Protein AF-A0A7X9A6I8-F1 (afdb_monomer_lite)

Foldseek 3Di:
DDFDEAEDADAAQAAPPAAPVVVVVVVVVVVCVVVVVLNVVVVVVLCCCCVPVVVPPVPVSVVVCVVSCVVVVVVVVVVVNVLRNDFLLVNVVCCLPVVCVVQDDVQWGDDPNDTGNAYEYEHDQDQSQDDDDADPPDPQRNPDDGDDSVVVVVSNVVSLVSNCVVDVPTSYHYDYDDD

Radius of gyration: 20.61 Å; chains: 1; bounding box: 48×52×51 Å

pLDDT: mean 77.45, std 10.81, range [42.78, 92.5]

Sequence (179 aa):
MGERKFYDIHCHAMNLSHPNFLAFLRRFESSVRAQGIKVFLGANLLMATYFILNPLCPRLLETILKKTGIKGAVDRTKNLLALMENDLGAFFQLIEECLHDHVFTSGQLAIGEFNYRKVVLTPLMMDFGFKNMTNPGLHYFRRPIQKPVVEQVIDLFNGIKDFFRCRRNASWKYTLFLA

Structure (mmCIF, N/CA/C/O backbone):
data_AF-A0A7X9A6I8-F1
#
_entry.id   AF-A0A7X9A6I8-F1
#
loop_
_atom_site.group_PDB
_atom_site.id
_atom_site.type_symbol
_atom_site.label_atom_id
_atom_site.label_alt_id
_atom_site.label_comp_id
_atom_site.label_asym_id
_atom_site.label_entity_id
_atom_site.label_seq_id
_atom_site.pdbx_PDB_ins_code
_atom_site.Cartn_x
_atom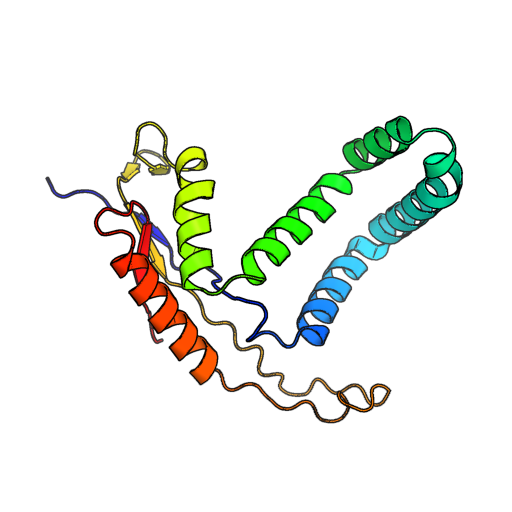_site.Cartn_y
_atom_site.Cartn_z
_atom_site.occupancy
_atom_site.B_iso_or_equiv
_atom_site.auth_seq_id
_atom_site.auth_comp_id
_atom_site.auth_asym_id
_atom_site.auth_atom_id
_atom_site.pdbx_PDB_model_num
ATOM 1 N N . MET A 1 1 ? -22.730 -8.884 27.322 1.00 44.81 1 MET A N 1
ATOM 2 C CA . MET A 1 1 ? -22.724 -9.107 25.857 1.00 44.81 1 MET A CA 1
ATOM 3 C C . MET A 1 1 ? -21.329 -8.801 25.333 1.00 44.81 1 MET A C 1
ATOM 5 O O . MET A 1 1 ? -20.811 -7.744 25.664 1.00 44.81 1 MET A O 1
ATOM 9 N N . GLY A 1 2 ? -20.689 -9.730 24.618 1.00 63.19 2 GLY A N 1
ATOM 10 C CA . GLY A 1 2 ? -19.325 -9.534 24.104 1.00 63.19 2 GLY A CA 1
ATOM 11 C C . GLY A 1 2 ? -19.248 -8.450 23.022 1.00 63.19 2 GLY A C 1
ATOM 12 O O . GLY A 1 2 ? -20.215 -8.234 22.294 1.00 63.19 2 GLY A O 1
ATOM 13 N N . GLU A 1 3 ? -18.105 -7.766 22.917 1.00 77.94 3 GLU A N 1
ATOM 14 C CA . GLU A 1 3 ? -17.858 -6.787 21.848 1.00 77.94 3 GLU A CA 1
ATOM 15 C C . GLU A 1 3 ? -17.915 -7.461 20.467 1.00 77.94 3 GLU A C 1
ATOM 17 O O . GLU A 1 3 ? -17.190 -8.430 20.221 1.00 77.94 3 GLU A O 1
ATOM 22 N N . ARG A 1 4 ? -18.736 -6.930 19.550 1.00 86.75 4 ARG A N 1
ATOM 23 C CA . ARG A 1 4 ? -18.775 -7.392 18.154 1.00 86.75 4 ARG A CA 1
ATOM 24 C C . ARG A 1 4 ? -17.519 -6.938 17.409 1.00 86.75 4 ARG A C 1
ATOM 26 O O . ARG A 1 4 ? -17.109 -5.779 17.518 1.00 86.75 4 ARG A O 1
ATOM 33 N N . LYS A 1 5 ? -16.934 -7.857 16.638 1.00 90.50 5 LYS A N 1
ATOM 34 C CA . LYS A 1 5 ? -15.750 -7.627 15.800 1.00 90.50 5 LYS A CA 1
ATOM 35 C C . LYS A 1 5 ? -16.099 -7.890 14.342 1.00 90.50 5 LYS A C 1
ATOM 37 O O . LYS A 1 5 ? -16.771 -8.879 14.058 1.00 90.50 5 LYS A O 1
ATOM 42 N N . PHE A 1 6 ? -15.648 -7.012 13.459 1.00 90.25 6 PHE A N 1
ATOM 43 C CA . PHE A 1 6 ? -15.720 -7.220 12.020 1.00 90.25 6 PHE A CA 1
ATOM 44 C C . PHE A 1 6 ? -14.473 -7.977 11.566 1.00 90.25 6 PHE A C 1
ATOM 46 O O . PHE A 1 6 ? -13.382 -7.687 12.050 1.00 90.25 6 PHE A O 1
ATOM 53 N N . TYR A 1 7 ? -14.630 -8.950 10.674 1.00 88.44 7 TYR A N 1
ATOM 54 C CA . TYR A 1 7 ? -13.530 -9.749 10.143 1.00 88.44 7 TYR A CA 1
ATOM 55 C C . TYR A 1 7 ? -13.444 -9.515 8.642 1.00 88.44 7 TYR A C 1
ATOM 57 O O . TYR A 1 7 ? -14.425 -9.735 7.936 1.00 88.44 7 TYR A O 1
ATOM 65 N N . ASP A 1 8 ? -12.274 -9.095 8.175 1.00 82.94 8 ASP A N 1
ATOM 66 C CA . ASP A 1 8 ? -11.987 -8.929 6.756 1.00 82.94 8 ASP A CA 1
ATOM 67 C C . ASP A 1 8 ? -10.727 -9.714 6.389 1.00 82.94 8 ASP A C 1
ATOM 69 O O . ASP A 1 8 ? -9.681 -9.634 7.044 1.00 82.94 8 ASP A O 1
ATOM 73 N N . ILE A 1 9 ? -10.858 -10.507 5.334 1.00 73.94 9 ILE A N 1
ATOM 74 C CA . ILE A 1 9 ? -9.798 -11.361 4.809 1.00 73.94 9 ILE A CA 1
ATOM 75 C C . ILE A 1 9 ? -8.990 -10.677 3.704 1.00 73.94 9 ILE A C 1
ATOM 77 O O . ILE A 1 9 ? -8.070 -11.289 3.177 1.00 73.94 9 ILE A O 1
ATOM 81 N N . HIS A 1 10 ? -9.331 -9.444 3.316 1.00 78.19 10 HIS A N 1
ATOM 82 C CA . HIS A 1 10 ? -8.821 -8.822 2.097 1.00 78.19 10 HIS A CA 1
ATOM 83 C C . HIS A 1 10 ? -7.942 -7.589 2.346 1.00 78.19 10 HIS A C 1
ATOM 85 O O . HIS A 1 10 ? -8.134 -6.531 1.748 1.00 78.19 10 HIS A O 1
ATOM 91 N N . CYS A 1 11 ? -6.925 -7.724 3.200 1.00 83.06 11 CYS A N 1
ATOM 92 C CA . CYS A 1 11 ? -5.937 -6.667 3.417 1.00 83.06 11 CYS A CA 1
ATOM 93 C C . CYS A 1 11 ? -4.642 -6.969 2.652 1.00 83.06 11 CYS A C 1
ATOM 95 O O . CYS A 1 11 ? -3.896 -7.861 3.029 1.00 83.06 11 CYS A O 1
ATOM 97 N N . HIS A 1 12 ? -4.329 -6.228 1.590 1.00 82.69 12 HIS A N 1
ATOM 98 C CA . HIS A 1 12 ? -3.033 -6.361 0.909 1.00 82.69 12 HIS A CA 1
ATOM 99 C C . HIS A 1 12 ? -1.974 -5.532 1.638 1.00 82.69 12 HIS A C 1
ATOM 101 O O . HIS A 1 12 ? -1.831 -4.340 1.370 1.00 82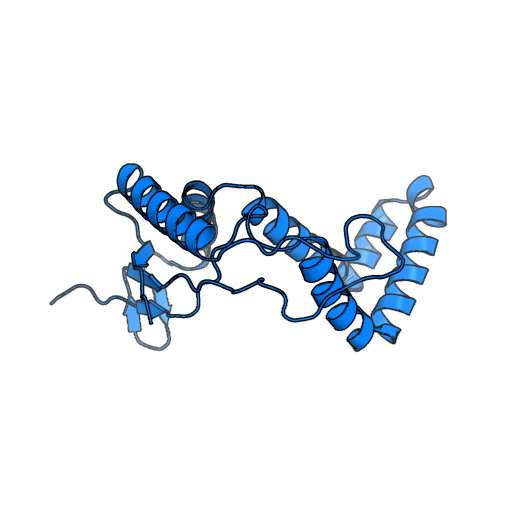.69 12 HIS A O 1
ATOM 107 N N . ALA A 1 13 ? -1.245 -6.153 2.567 1.00 85.69 13 ALA A N 1
ATOM 108 C CA . ALA A 1 13 ? -0.136 -5.505 3.263 1.00 85.69 13 ALA A CA 1
ATOM 109 C C . ALA A 1 13 ? 1.182 -5.789 2.533 1.00 85.69 13 ALA A C 1
ATOM 111 O O . ALA A 1 13 ? 1.615 -6.937 2.415 1.00 85.69 13 ALA A O 1
ATOM 112 N N . MET A 1 14 ? 1.819 -4.738 2.021 1.00 82.25 14 MET A N 1
ATOM 113 C CA . MET A 1 14 ? 3.096 -4.838 1.319 1.00 82.25 14 MET A CA 1
ATOM 114 C C . MET A 1 14 ? 3.893 -3.539 1.435 1.00 82.25 14 MET A C 1
ATOM 116 O O . MET A 1 14 ? 3.324 -2.452 1.484 1.00 82.25 14 MET A O 1
ATOM 120 N N . ASN A 1 15 ? 5.212 -3.677 1.411 1.00 85.88 15 ASN A N 1
ATOM 121 C CA . ASN A 1 15 ? 6.182 -2.602 1.226 1.00 85.88 15 ASN A CA 1
ATOM 122 C C . ASN A 1 15 ? 6.893 -2.792 -0.133 1.00 85.88 15 ASN A C 1
ATOM 124 O O . ASN A 1 15 ? 6.616 -3.746 -0.864 1.00 85.88 15 ASN A O 1
ATOM 128 N N . LEU A 1 16 ? 7.811 -1.897 -0.502 1.00 84.81 16 LEU A N 1
ATOM 129 C CA . LEU A 1 16 ? 8.553 -1.979 -1.769 1.00 84.81 16 LEU A CA 1
ATOM 130 C C . LEU A 1 16 ? 9.662 -3.052 -1.792 1.00 84.81 16 LEU A C 1
ATOM 132 O O . LEU A 1 16 ? 10.227 -3.308 -2.860 1.00 84.81 16 LEU A O 1
ATOM 136 N N . SER A 1 17 ? 9.977 -3.705 -0.665 1.00 79.38 17 SER A N 1
ATOM 137 C CA . SER A 1 17 ? 11.052 -4.708 -0.606 1.00 79.38 17 SER A CA 1
ATOM 138 C C . SER A 1 17 ? 10.666 -6.042 -1.253 1.00 79.38 17 SER A C 1
ATOM 140 O O . SER A 1 17 ? 11.544 -6.712 -1.791 1.00 79.38 17 SER A O 1
ATOM 142 N N . HIS A 1 18 ? 9.378 -6.392 -1.315 1.00 73.56 18 HIS A N 1
ATOM 143 C CA . HIS A 1 18 ? 8.886 -7.674 -1.856 1.00 73.56 18 HIS A CA 1
ATOM 144 C C . HIS A 1 18 ? 8.459 -7.670 -3.326 1.00 73.56 18 HIS A C 1
ATOM 146 O O . HIS A 1 18 ? 8.866 -8.575 -4.061 1.00 73.56 18 HIS A O 1
ATOM 152 N N . PRO A 1 19 ? 7.682 -6.695 -3.833 1.00 68.44 19 PRO A N 1
ATOM 153 C CA . PRO A 1 19 ? 7.312 -6.698 -5.235 1.00 68.44 19 PRO A CA 1
ATOM 154 C C . PRO A 1 19 ? 8.550 -6.536 -6.119 1.00 68.44 19 PRO A C 1
ATOM 156 O O . PRO A 1 19 ? 9.478 -5.767 -5.844 1.00 68.44 19 PRO A O 1
ATOM 159 N N . ASN A 1 20 ? 8.563 -7.249 -7.244 1.00 71.75 20 ASN A N 1
ATOM 160 C CA . ASN A 1 20 ? 9.455 -6.889 -8.332 1.00 71.75 20 ASN A CA 1
ATOM 161 C C . ASN A 1 20 ? 8.917 -5.593 -8.949 1.00 71.75 20 ASN A C 1
ATOM 163 O O . ASN A 1 20 ? 7.908 -5.617 -9.653 1.00 71.75 20 ASN A O 1
ATOM 167 N N . PHE A 1 21 ? 9.563 -4.463 -8.656 1.00 75.12 21 PHE A N 1
ATOM 168 C CA . PHE A 1 21 ? 9.049 -3.136 -9.002 1.00 75.12 21 PHE A CA 1
ATOM 169 C C . PHE A 1 21 ? 8.743 -2.982 -10.498 1.00 75.12 21 PHE A C 1
ATOM 171 O O . PHE A 1 21 ? 7.684 -2.484 -10.864 1.00 75.12 21 PHE A O 1
ATOM 178 N N . LEU A 1 22 ? 9.598 -3.509 -11.381 1.00 74.19 22 LEU A N 1
ATOM 179 C CA . LEU A 1 22 ? 9.348 -3.498 -12.830 1.00 74.19 22 LEU A CA 1
ATOM 180 C C . LEU A 1 22 ? 8.092 -4.277 -13.215 1.00 74.19 22 LEU A C 1
ATOM 182 O O . LEU A 1 22 ? 7.397 -3.941 -14.171 1.00 74.19 22 LEU A O 1
ATOM 186 N N . ALA A 1 23 ? 7.798 -5.334 -12.479 1.00 70.62 23 ALA A N 1
ATOM 187 C CA . ALA A 1 23 ? 6.647 -6.161 -12.742 1.00 70.62 23 ALA A CA 1
ATOM 188 C C . ALA A 1 23 ? 5.354 -5.590 -12.154 1.00 70.62 23 ALA A C 1
ATOM 190 O O . ALA A 1 23 ? 4.304 -5.659 -12.794 1.00 70.62 23 ALA A O 1
ATOM 191 N N . PHE A 1 24 ? 5.456 -4.945 -10.992 1.00 73.06 24 PHE A N 1
ATOM 192 C CA . PHE A 1 24 ? 4.419 -4.067 -10.464 1.00 73.06 24 PHE A CA 1
ATOM 193 C C . PHE A 1 24 ? 4.078 -2.965 -11.482 1.00 73.06 24 PHE A C 1
ATOM 195 O O . PHE A 1 24 ? 2.917 -2.820 -11.863 1.00 73.06 24 PHE A O 1
ATOM 202 N N . LEU A 1 25 ? 5.091 -2.280 -12.029 1.00 73.62 25 LEU A N 1
ATOM 203 C CA . LEU A 1 25 ? 4.915 -1.270 -13.075 1.00 73.62 25 LEU A CA 1
ATOM 204 C C . LEU A 1 25 ? 4.298 -1.841 -14.355 1.00 73.62 25 LEU A C 1
ATOM 206 O O . LEU A 1 25 ? 3.426 -1.203 -14.927 1.00 73.62 25 LEU A O 1
ATOM 210 N N . ARG A 1 26 ? 4.676 -3.046 -14.798 1.00 70.50 26 ARG A N 1
ATOM 211 C CA . ARG A 1 26 ? 4.037 -3.702 -15.958 1.00 70.50 26 ARG A CA 1
ATOM 212 C C . ARG A 1 26 ? 2.555 -3.997 -15.731 1.00 70.50 26 ARG A C 1
ATOM 214 O O . ARG A 1 26 ? 1.757 -3.867 -16.656 1.00 70.50 26 ARG A O 1
ATOM 221 N N . ARG A 1 27 ? 2.168 -4.389 -14.514 1.00 66.50 27 ARG A N 1
ATOM 222 C CA . ARG A 1 27 ? 0.757 -4.618 -14.157 1.00 66.50 27 ARG A CA 1
ATOM 223 C C . ARG A 1 27 ? -0.028 -3.307 -14.058 1.00 66.50 27 ARG A C 1
ATOM 225 O O . ARG A 1 27 ? -1.220 -3.261 -14.366 1.00 66.50 27 ARG A O 1
ATOM 232 N N . PHE A 1 28 ? 0.654 -2.226 -13.696 1.00 66.12 28 PHE A N 1
ATOM 233 C CA . PHE A 1 28 ? 0.117 -0.879 -13.830 1.00 66.12 28 PHE A CA 1
ATOM 234 C C . PHE A 1 28 ? -0.016 -0.477 -15.309 1.00 66.12 28 PHE A C 1
ATOM 236 O O . PHE A 1 28 ? -1.077 -0.022 -15.721 1.00 66.12 28 PHE A O 1
ATOM 243 N N . GLU A 1 29 ? 1.000 -0.732 -16.139 1.00 66.62 29 GLU A N 1
ATOM 244 C CA . GLU A 1 29 ? 1.002 -0.438 -17.578 1.00 66.62 29 GLU A CA 1
ATOM 245 C C . GLU A 1 29 ? -0.153 -1.135 -18.305 1.00 66.62 29 GLU A C 1
ATOM 247 O O . GLU A 1 29 ? -0.828 -0.508 -19.119 1.00 66.62 29 GLU A O 1
ATOM 252 N N . SER A 1 30 ? -0.442 -2.403 -17.998 1.00 62.34 30 SER A N 1
ATOM 253 C CA . SER A 1 30 ? -1.584 -3.108 -18.593 1.00 62.34 30 SER A CA 1
ATOM 254 C C . SER A 1 30 ? -2.927 -2.481 -18.199 1.00 62.34 30 SER A C 1
ATOM 256 O O . SER A 1 30 ? -3.807 -2.330 -19.048 1.00 62.34 30 SER A O 1
ATOM 258 N N . SER A 1 31 ? -3.061 -2.038 -16.946 1.00 61.88 31 SER A N 1
ATOM 259 C CA . SER A 1 31 ? -4.243 -1.317 -16.452 1.00 61.88 31 SER A CA 1
ATOM 260 C C . SER A 1 31 ? -4.407 0.047 -17.138 1.00 61.88 31 SER A C 1
ATOM 262 O O . SER A 1 31 ? -5.515 0.452 -17.491 1.00 61.88 31 SER A O 1
ATOM 264 N N . VAL A 1 32 ? -3.291 0.730 -17.395 1.00 62.59 32 VAL A N 1
ATOM 265 C CA . VAL A 1 32 ? -3.224 2.004 -18.121 1.00 62.59 32 VAL A CA 1
ATOM 266 C C . VAL A 1 32 ? -3.556 1.814 -19.610 1.00 62.59 32 VAL A C 1
ATOM 268 O O . VAL A 1 32 ? -4.342 2.584 -20.162 1.00 62.59 32 VAL A O 1
ATOM 271 N N . ARG A 1 33 ? -3.046 0.758 -20.261 1.00 62.97 33 ARG A N 1
ATOM 272 C CA . ARG A 1 33 ? -3.365 0.411 -21.662 1.00 62.97 33 ARG A CA 1
ATOM 273 C C . ARG A 1 33 ? -4.839 0.082 -21.872 1.00 62.97 33 ARG A C 1
ATOM 275 O O . ARG A 1 33 ? -5.385 0.454 -22.905 1.00 62.97 33 ARG A O 1
ATOM 282 N N . ALA A 1 34 ? -5.498 -0.561 -20.908 1.00 64.44 34 ALA A N 1
ATOM 283 C CA . ALA A 1 34 ? -6.940 -0.821 -20.977 1.00 64.44 34 ALA A CA 1
ATOM 284 C C . ALA A 1 34 ? -7.767 0.479 -21.011 1.00 64.44 34 ALA A C 1
ATOM 286 O O . ALA A 1 34 ? -8.840 0.531 -21.606 1.00 64.44 34 ALA A O 1
ATOM 287 N N . GLN A 1 35 ? -7.238 1.559 -20.435 1.00 62.34 35 GLN A N 1
ATOM 288 C CA . GLN A 1 35 ? -7.792 2.909 -20.539 1.00 62.34 35 GLN A CA 1
ATOM 289 C C . GLN A 1 35 ? -7.110 3.739 -21.638 1.00 62.34 35 GLN A C 1
ATOM 291 O O . GLN A 1 35 ? -7.194 4.967 -21.622 1.00 62.34 35 GLN A O 1
ATOM 296 N N . GLY A 1 36 ? -6.448 3.082 -22.597 1.00 58.25 36 GLY A N 1
ATOM 297 C CA . GLY A 1 36 ? -5.449 3.662 -23.494 1.00 58.25 36 GLY A CA 1
ATOM 298 C C . GLY A 1 36 ? -5.894 4.926 -24.220 1.00 58.25 36 GLY A C 1
ATOM 299 O O . GLY A 1 36 ? -5.112 5.859 -24.306 1.00 58.25 36 GLY A O 1
ATOM 300 N N . ILE A 1 37 ? -7.157 5.027 -24.645 1.00 60.22 37 ILE A N 1
ATOM 301 C CA . ILE A 1 37 ? -7.690 6.248 -25.276 1.00 60.22 37 ILE A CA 1
ATOM 302 C C . ILE A 1 37 ? -7.771 7.409 -24.272 1.00 60.22 37 ILE A C 1
ATOM 304 O O . ILE A 1 37 ? -7.343 8.518 -24.580 1.00 60.22 37 ILE A O 1
ATOM 308 N N . LYS A 1 38 ? -8.266 7.165 -23.050 1.00 61.66 38 LYS A N 1
ATOM 309 C CA . LYS A 1 38 ? -8.362 8.183 -21.986 1.00 61.66 38 LYS A CA 1
ATOM 310 C C . LYS A 1 38 ? -6.989 8.593 -21.472 1.00 61.66 38 LYS A C 1
ATOM 312 O O . LYS A 1 38 ? -6.775 9.767 -21.197 1.00 61.66 38 LYS A O 1
ATOM 317 N N . VAL A 1 39 ? -6.062 7.644 -21.367 1.00 63.03 39 VAL A N 1
ATOM 318 C CA . VAL A 1 39 ? -4.680 7.914 -20.961 1.00 63.03 39 VAL A CA 1
ATOM 319 C C . VAL A 1 39 ? -3.927 8.631 -22.070 1.00 63.03 39 VAL A C 1
ATOM 321 O O . VAL A 1 39 ? -3.203 9.561 -21.771 1.00 63.03 39 VAL A O 1
ATOM 324 N N . PHE A 1 40 ? -4.105 8.265 -23.338 1.00 64.75 40 PHE A N 1
ATOM 325 C CA . PHE A 1 40 ? -3.464 8.945 -24.462 1.00 64.75 40 PHE A CA 1
ATOM 326 C C . PHE A 1 40 ? -3.965 10.385 -24.602 1.00 64.75 40 PHE A C 1
ATOM 328 O O . PHE A 1 40 ? -3.158 11.307 -24.680 1.00 64.75 40 PHE A O 1
ATOM 335 N N . LEU A 1 41 ? -5.284 10.607 -24.560 1.00 65.00 41 LEU A N 1
ATOM 336 C CA . LEU A 1 41 ? -5.865 11.955 -24.533 1.00 65.00 41 LEU A CA 1
ATOM 337 C C . LEU A 1 41 ? -5.439 12.721 -23.280 1.00 65.00 41 LEU A C 1
ATOM 339 O O . LEU A 1 41 ? -5.032 13.873 -23.377 1.00 65.00 41 LEU A O 1
ATOM 343 N N . GLY A 1 42 ? -5.483 12.073 -22.116 1.00 66.56 42 GLY A N 1
ATOM 344 C CA . GLY A 1 42 ? -5.085 12.654 -20.841 1.00 66.56 42 GLY A CA 1
ATOM 345 C C . GLY A 1 42 ? -3.610 13.032 -20.808 1.00 66.56 42 GLY A C 1
ATOM 346 O O . GLY A 1 42 ? -3.303 14.147 -20.431 1.00 66.56 42 GLY A O 1
ATOM 347 N N . ALA A 1 43 ? -2.707 12.160 -21.249 1.00 68.00 43 ALA A N 1
ATOM 348 C CA . ALA A 1 43 ? -1.263 12.369 -21.254 1.00 68.00 43 ALA A CA 1
ATOM 349 C C . ALA A 1 43 ? -0.833 13.400 -22.298 1.00 68.00 43 ALA A C 1
ATOM 351 O O . ALA A 1 43 ? 0.003 14.238 -21.984 1.00 68.00 43 ALA A O 1
ATOM 352 N N . ASN A 1 44 ? -1.427 13.406 -23.498 1.00 68.31 44 ASN A N 1
ATOM 353 C CA . ASN A 1 44 ? -1.179 14.465 -24.480 1.00 68.31 44 ASN A CA 1
ATOM 354 C C . ASN A 1 44 ? -1.727 15.813 -24.002 1.00 68.31 44 ASN A C 1
ATOM 356 O O . ASN A 1 44 ? -1.045 16.824 -24.135 1.00 68.31 44 ASN A O 1
ATOM 360 N N . LEU A 1 45 ? -2.910 15.836 -23.378 1.00 68.69 45 LEU A N 1
ATOM 361 C CA . LEU A 1 45 ? -3.445 17.046 -22.756 1.00 68.69 45 LEU A CA 1
ATOM 362 C C . LEU A 1 45 ? -2.565 17.498 -21.586 1.00 68.69 45 LEU A C 1
ATOM 364 O O . LEU A 1 45 ? -2.322 18.688 -21.447 1.00 68.69 45 LEU A O 1
ATOM 368 N N . LEU A 1 46 ? -2.055 16.576 -20.768 1.00 66.94 46 LEU A N 1
ATOM 369 C CA . LEU A 1 46 ? -1.191 16.860 -19.619 1.00 66.94 46 LEU A CA 1
ATOM 370 C C . LEU A 1 46 ? 0.188 17.337 -20.066 1.00 66.94 46 LEU A C 1
ATOM 372 O O . LEU A 1 46 ? 0.705 18.270 -19.480 1.00 66.94 46 LEU A O 1
ATOM 376 N N . MET A 1 47 ? 0.748 16.773 -21.136 1.00 68.94 47 MET A N 1
ATOM 377 C CA . MET A 1 47 ? 1.990 17.236 -21.758 1.00 68.94 47 MET A CA 1
ATOM 378 C C . MET A 1 47 ? 1.809 18.607 -22.402 1.00 68.94 47 MET A C 1
ATOM 380 O O . MET A 1 47 ? 2.604 19.500 -22.137 1.00 68.94 47 MET A O 1
ATOM 384 N N . ALA A 1 48 ? 0.744 18.816 -23.180 1.00 65.88 48 ALA A N 1
ATOM 385 C CA . ALA A 1 48 ? 0.432 20.122 -23.751 1.00 65.88 48 ALA A CA 1
ATOM 386 C C . ALA A 1 48 ? 0.206 21.160 -22.646 1.00 65.88 48 ALA A C 1
ATOM 388 O O . ALA A 1 48 ? 0.771 22.243 -22.690 1.00 65.88 48 ALA A O 1
ATOM 389 N N . THR A 1 49 ? -0.548 20.831 -21.598 1.00 62.66 49 THR A N 1
ATOM 390 C CA . THR A 1 49 ? -0.770 21.762 -20.485 1.00 62.66 49 THR A CA 1
ATOM 391 C C . THR A 1 49 ? 0.471 21.937 -19.600 1.00 62.66 49 THR A C 1
ATOM 393 O O . THR A 1 49 ? 0.720 23.040 -19.134 1.00 62.66 49 THR A O 1
ATOM 396 N N . TYR A 1 50 ? 1.317 20.927 -19.409 1.00 66.62 50 TYR A N 1
ATOM 397 C CA . TYR A 1 50 ? 2.560 21.055 -18.644 1.00 66.62 50 TYR A CA 1
ATOM 398 C C . TYR A 1 50 ? 3.628 21.857 -19.401 1.00 66.62 50 TYR A C 1
ATOM 400 O O . TYR A 1 50 ? 4.244 22.745 -18.826 1.00 66.62 50 TYR A O 1
ATOM 408 N N . PHE A 1 51 ? 3.823 21.610 -20.696 1.00 67.38 51 PHE A N 1
ATOM 409 C CA . PHE A 1 51 ? 4.819 22.336 -21.490 1.00 67.38 51 PHE A CA 1
ATOM 410 C C . PHE A 1 51 ? 4.347 23.731 -21.925 1.00 67.38 51 PHE A C 1
ATOM 412 O O . PHE A 1 51 ? 5.177 24.626 -22.048 1.00 67.38 51 PHE A O 1
ATOM 419 N N . ILE A 1 52 ? 3.039 23.943 -22.122 1.00 66.31 52 ILE A N 1
ATOM 420 C CA . ILE A 1 52 ? 2.490 25.228 -22.592 1.00 66.31 52 ILE A CA 1
ATOM 421 C C . ILE A 1 52 ? 1.935 26.065 -21.427 1.00 66.31 52 ILE A C 1
ATOM 423 O O . ILE A 1 52 ? 2.197 27.260 -21.367 1.00 66.31 52 ILE A O 1
ATOM 427 N N . LEU A 1 53 ? 1.192 25.481 -20.473 1.00 58.25 53 LEU A N 1
ATOM 428 C CA . LEU A 1 53 ? 0.502 26.239 -19.409 1.00 58.25 53 LEU A CA 1
ATOM 429 C C . LEU A 1 53 ? 1.229 26.276 -18.061 1.00 58.25 53 LEU A C 1
ATOM 431 O O . LEU A 1 53 ? 0.950 27.184 -17.284 1.00 58.25 53 LEU A O 1
ATOM 435 N N . ASN A 1 54 ? 2.138 25.352 -17.740 1.00 60.84 54 ASN A N 1
ATOM 436 C CA . ASN A 1 54 ? 2.876 25.406 -16.470 1.00 60.84 54 ASN A CA 1
ATOM 437 C C . ASN A 1 54 ? 3.721 26.691 -16.300 1.00 60.84 54 ASN A C 1
ATOM 439 O O . ASN A 1 54 ? 3.694 27.252 -15.205 1.00 60.84 54 ASN A O 1
ATOM 443 N N . PRO A 1 55 ? 4.392 27.229 -17.345 1.00 64.31 55 PRO A N 1
ATOM 444 C CA . PRO A 1 55 ? 5.063 28.528 -17.234 1.00 64.31 55 PRO A CA 1
ATOM 445 C C . PRO A 1 55 ? 4.109 29.740 -17.267 1.00 64.31 55 PRO A C 1
ATOM 447 O O . PRO A 1 55 ? 4.505 30.817 -16.835 1.00 64.31 55 PRO A O 1
ATOM 450 N N . LEU A 1 56 ? 2.866 29.595 -17.754 1.00 62.41 56 LEU A N 1
ATOM 451 C CA . LEU A 1 56 ? 1.941 30.721 -17.988 1.00 62.41 56 LEU A CA 1
ATOM 452 C C . LEU A 1 56 ? 0.808 30.843 -16.952 1.00 62.41 56 LEU A C 1
ATOM 454 O O . LEU A 1 56 ? 0.429 31.954 -16.595 1.00 62.41 56 LEU A O 1
ATOM 458 N N . CYS A 1 57 ? 0.233 29.733 -16.478 1.00 68.50 57 CYS A N 1
ATOM 459 C CA . CYS A 1 57 ? -0.933 29.710 -15.585 1.00 68.50 57 CYS A CA 1
ATOM 460 C C . CYS A 1 57 ? -1.088 28.356 -14.843 1.00 68.50 57 CYS A C 1
ATOM 462 O O . CYS A 1 57 ? -1.952 27.541 -15.194 1.00 68.50 57 CYS A O 1
ATOM 464 N N . PRO A 1 58 ? -0.342 28.120 -13.745 1.00 69.75 58 PRO A N 1
ATOM 465 C CA . PRO A 1 58 ? -0.406 26.867 -12.976 1.00 69.75 58 PRO A CA 1
ATOM 466 C C . PRO A 1 58 ? -1.799 26.569 -12.382 1.00 69.75 58 PRO A C 1
ATOM 468 O O . PRO A 1 58 ? -2.178 25.410 -12.207 1.00 69.75 58 PRO A O 1
ATOM 471 N N . ARG A 1 59 ? -2.617 27.601 -12.133 1.00 75.44 59 ARG A N 1
ATOM 472 C CA . ARG A 1 59 ? -3.991 27.456 -11.609 1.00 75.44 59 ARG A CA 1
ATOM 473 C C . ARG A 1 59 ? -4.964 26.828 -12.620 1.00 75.44 59 ARG A C 1
ATOM 475 O O . ARG A 1 59 ? -5.883 26.103 -12.227 1.00 75.44 59 ARG A O 1
ATOM 482 N N . LEU A 1 60 ? -4.765 27.072 -13.919 1.00 71.19 60 LEU A N 1
ATOM 483 C CA . LEU A 1 60 ? -5.601 26.491 -14.975 1.00 71.19 60 LEU A CA 1
ATOM 484 C C . LEU A 1 60 ? -5.303 24.993 -15.132 1.00 71.19 60 LEU A C 1
ATOM 486 O O . LEU A 1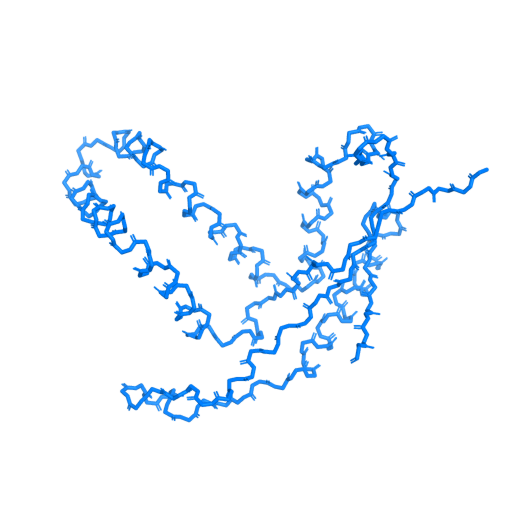 60 ? -6.229 24.186 -15.213 1.00 71.19 60 LEU A O 1
ATOM 490 N N . LEU A 1 61 ? -4.017 24.625 -15.075 1.00 68.88 61 LEU A N 1
ATOM 491 C CA . LEU A 1 61 ? -3.556 23.235 -15.060 1.00 68.88 61 LEU A CA 1
ATOM 492 C C . LEU A 1 61 ? -4.174 22.464 -13.888 1.00 68.88 61 LEU A C 1
ATOM 494 O O . LEU A 1 61 ? -4.742 21.394 -14.096 1.00 68.88 61 LEU A O 1
ATOM 498 N N . GLU A 1 62 ? -4.147 23.020 -12.672 1.00 72.38 62 GLU A N 1
ATOM 499 C CA . GLU A 1 62 ? -4.751 22.355 -11.512 1.00 72.38 62 GLU A CA 1
ATOM 500 C C . GLU A 1 62 ? -6.263 22.129 -11.693 1.00 72.38 62 GLU A C 1
ATOM 502 O O . GLU A 1 62 ? -6.793 21.076 -11.332 1.00 72.38 62 GLU A O 1
ATOM 507 N N . THR A 1 63 ? -6.960 23.088 -12.305 1.00 77.19 63 THR A N 1
ATOM 508 C CA . THR A 1 63 ? -8.402 22.999 -12.575 1.00 77.19 63 THR A CA 1
ATOM 509 C C . THR A 1 63 ? -8.719 21.929 -13.622 1.00 77.19 63 THR A C 1
ATOM 511 O O . THR A 1 63 ? -9.652 21.143 -13.439 1.00 77.19 63 THR A O 1
ATOM 514 N N . ILE A 1 64 ? -7.926 21.849 -14.694 1.00 71.44 64 ILE A N 1
ATOM 515 C CA . ILE A 1 64 ? -8.066 20.827 -15.741 1.00 71.44 64 ILE A CA 1
ATOM 516 C C . ILE A 1 64 ? -7.769 19.437 -15.165 1.00 71.44 64 ILE A C 1
ATOM 518 O O . ILE A 1 64 ? -8.554 18.510 -15.363 1.00 71.44 64 ILE A O 1
ATOM 522 N N . LEU A 1 65 ? -6.697 19.287 -14.383 1.00 69.88 65 LEU A N 1
ATOM 523 C CA . LEU A 1 65 ? -6.330 18.024 -13.731 1.00 69.88 65 LEU A CA 1
ATOM 524 C C . LEU A 1 65 ? -7.384 17.543 -12.725 1.00 69.88 65 LEU A C 1
ATOM 526 O O . LEU A 1 65 ? -7.632 16.339 -12.626 1.00 69.88 65 LEU A O 1
ATOM 530 N N . LYS A 1 66 ? -8.025 18.469 -11.996 1.00 74.75 66 LYS A N 1
ATOM 531 C CA . LYS A 1 66 ? -9.169 18.162 -11.123 1.00 74.75 66 LYS A CA 1
ATOM 532 C C . LYS A 1 66 ? -10.386 17.710 -11.934 1.00 74.75 66 LYS A C 1
ATOM 534 O O . LYS A 1 66 ? -10.931 16.651 -11.645 1.00 74.75 66 LYS A O 1
ATOM 539 N N . LYS A 1 67 ? -10.788 18.462 -12.968 1.00 78.06 67 LYS A N 1
ATOM 540 C CA . LYS A 1 67 ? -11.980 18.150 -13.786 1.00 78.06 67 LYS A CA 1
ATOM 541 C C . LYS A 1 67 ? -11.855 16.856 -14.589 1.00 78.06 67 LYS A C 1
ATOM 543 O O . LYS A 1 67 ? -12.840 16.153 -14.771 1.00 78.06 67 LYS A O 1
ATOM 548 N N . THR A 1 68 ? -10.653 16.539 -15.058 1.00 70.69 68 THR A N 1
ATOM 549 C CA . THR A 1 68 ? -10.363 15.300 -15.802 1.00 70.69 68 THR A CA 1
ATOM 550 C C . THR A 1 68 ? -10.241 14.069 -14.899 1.00 70.69 68 THR A C 1
ATOM 552 O O . THR A 1 68 ? -10.133 12.954 -15.402 1.00 70.69 68 THR A O 1
ATOM 555 N N . GLY A 1 69 ? -10.234 14.243 -13.571 1.00 69.69 69 GLY A N 1
ATOM 556 C CA . GLY A 1 69 ? -10.060 13.158 -12.600 1.00 69.69 69 GLY A CA 1
ATOM 557 C C . GLY A 1 69 ? -8.630 12.607 -12.513 1.00 69.69 69 GLY A C 1
ATOM 558 O O . GLY A 1 69 ? -8.353 11.758 -11.663 1.00 69.69 69 GLY A O 1
ATOM 559 N N . ILE A 1 70 ? -7.703 13.108 -13.339 1.00 69.75 70 ILE A N 1
ATOM 560 C CA . ILE A 1 70 ? -6.310 12.645 -13.388 1.00 69.75 70 ILE A CA 1
ATOM 561 C C . ILE A 1 70 ? -5.597 12.952 -12.069 1.00 69.75 70 ILE A C 1
ATOM 563 O O . ILE A 1 70 ? -4.888 12.087 -11.557 1.00 69.75 70 ILE A O 1
ATOM 567 N N . LYS A 1 71 ? -5.843 14.128 -11.467 1.00 71.81 71 LYS A N 1
ATOM 568 C CA . LYS A 1 71 ? -5.255 14.495 -10.165 1.00 71.81 71 LYS A CA 1
ATOM 569 C C . LYS A 1 71 ? -5.556 13.434 -9.102 1.00 71.81 71 LYS A C 1
ATOM 571 O O . LYS A 1 71 ? -4.643 12.934 -8.462 1.00 71.81 71 LYS A O 1
ATOM 576 N N . GLY A 1 72 ? -6.815 13.005 -8.996 1.00 71.62 72 GLY A N 1
ATOM 577 C CA . GLY A 1 72 ? -7.221 11.986 -8.025 1.00 71.62 72 GLY A CA 1
ATOM 578 C C . GLY A 1 72 ? -6.643 10.592 -8.303 1.00 71.62 72 GLY A C 1
ATOM 579 O O . GLY A 1 72 ? -6.405 9.824 -7.375 1.00 71.62 72 GLY A O 1
ATOM 580 N N . ALA A 1 73 ? -6.397 10.228 -9.564 1.00 68.88 73 ALA A N 1
ATOM 581 C CA . ALA A 1 73 ? -5.710 8.975 -9.895 1.00 68.88 73 ALA A CA 1
ATOM 582 C C . ALA A 1 73 ? -4.220 9.017 -9.511 1.00 68.88 73 ALA A C 1
ATOM 584 O O . ALA A 1 73 ? -3.702 8.064 -8.923 1.00 68.88 73 ALA A O 1
ATOM 585 N N . VAL A 1 74 ? -3.553 10.139 -9.793 1.00 72.81 74 VAL A N 1
ATOM 586 C CA . VAL A 1 74 ? -2.150 10.367 -9.431 1.00 72.81 74 VAL A CA 1
ATOM 587 C C . VAL A 1 74 ? -1.981 10.403 -7.913 1.00 72.81 74 VAL A C 1
ATOM 589 O O . VAL A 1 74 ? -1.121 9.700 -7.392 1.00 72.81 74 VAL A O 1
ATOM 592 N N . ASP A 1 75 ? -2.826 11.146 -7.198 1.00 80.81 75 ASP A N 1
ATOM 593 C CA . ASP A 1 75 ? -2.745 11.282 -5.740 1.00 80.81 75 ASP A CA 1
ATOM 594 C C . ASP A 1 75 ? -2.984 9.938 -5.033 1.00 80.81 75 ASP A C 1
ATOM 596 O O . ASP A 1 75 ? -2.245 9.590 -4.118 1.00 80.81 75 ASP A O 1
ATOM 600 N N . ARG A 1 76 ? -3.924 9.106 -5.512 1.00 78.62 76 ARG A N 1
ATOM 601 C CA . ARG A 1 76 ? -4.110 7.735 -4.991 1.00 78.62 76 ARG A CA 1
ATOM 602 C C . ARG A 1 76 ? -2.875 6.859 -5.180 1.00 78.62 76 ARG A C 1
ATOM 604 O O . ARG A 1 76 ? -2.512 6.113 -4.276 1.00 78.62 76 ARG A O 1
ATOM 611 N N . THR A 1 77 ? -2.228 6.960 -6.338 1.00 78.25 77 THR A N 1
ATOM 612 C CA . THR A 1 77 ? -1.000 6.205 -6.622 1.00 78.25 77 THR A CA 1
ATOM 613 C C . THR A 1 77 ? 0.139 6.669 -5.719 1.00 78.25 77 THR A C 1
ATOM 615 O O . THR A 1 77 ? 0.839 5.842 -5.147 1.00 78.25 77 THR A O 1
ATOM 618 N N . LYS A 1 78 ? 0.289 7.986 -5.534 1.00 82.38 78 LYS A N 1
ATOM 619 C CA . LYS A 1 78 ? 1.275 8.566 -4.616 1.00 82.38 78 LYS A CA 1
ATOM 620 C C . LYS A 1 78 ? 1.032 8.137 -3.174 1.00 82.38 78 LYS A C 1
ATOM 622 O O . LYS A 1 78 ? 1.982 7.743 -2.519 1.00 82.38 78 LYS A O 1
ATOM 627 N N . ASN A 1 79 ? -0.217 8.148 -2.709 1.00 86.25 79 ASN A N 1
ATOM 628 C CA . ASN A 1 79 ? -0.561 7.696 -1.360 1.00 86.25 79 ASN A CA 1
ATOM 629 C C . ASN A 1 79 ? -0.226 6.214 -1.158 1.00 86.25 79 ASN A C 1
ATOM 631 O O . ASN A 1 79 ? 0.309 5.850 -0.117 1.00 86.25 79 ASN A O 1
ATOM 635 N N . LEU A 1 80 ? -0.493 5.366 -2.158 1.00 84.62 80 LEU A N 1
ATOM 636 C CA . LEU A 1 80 ? -0.104 3.957 -2.105 1.00 84.62 80 LEU A CA 1
ATOM 637 C C . LEU A 1 80 ? 1.420 3.797 -2.044 1.00 84.62 80 LEU A C 1
ATOM 639 O O . LEU A 1 80 ? 1.913 3.042 -1.214 1.00 84.62 80 LEU A O 1
ATOM 643 N N . LEU A 1 81 ? 2.166 4.507 -2.893 1.00 86.19 81 LEU A N 1
ATOM 644 C CA . LEU A 1 81 ? 3.630 4.444 -2.892 1.00 86.19 81 LEU A CA 1
ATOM 645 C C . LEU A 1 81 ? 4.214 4.951 -1.569 1.00 86.19 81 LEU A C 1
ATOM 647 O O . LEU A 1 81 ? 5.041 4.259 -0.990 1.00 86.19 81 LEU A O 1
ATOM 651 N N . ALA A 1 82 ? 3.719 6.075 -1.048 1.00 88.94 82 ALA A N 1
ATOM 652 C CA . ALA A 1 82 ? 4.122 6.615 0.249 1.00 88.94 82 ALA A CA 1
ATOM 653 C C . ALA A 1 82 ? 3.860 5.618 1.390 1.00 88.94 82 ALA A C 1
ATOM 655 O O . ALA A 1 82 ? 4.672 5.473 2.298 1.00 88.94 82 ALA A O 1
ATOM 656 N N . LEU A 1 83 ? 2.751 4.876 1.332 1.00 88.12 83 LEU A N 1
ATOM 657 C CA . LEU A 1 83 ? 2.464 3.815 2.292 1.00 88.12 83 LEU A CA 1
ATOM 658 C C . LEU A 1 83 ? 3.442 2.629 2.149 1.00 88.12 83 LEU A C 1
ATOM 660 O O . LEU A 1 83 ? 3.918 2.110 3.154 1.00 88.12 83 LEU A O 1
ATOM 664 N N . MET A 1 84 ? 3.780 2.228 0.918 1.00 88.31 84 MET A N 1
ATOM 665 C CA . MET A 1 84 ? 4.690 1.108 0.625 1.00 88.31 84 MET A CA 1
ATOM 666 C C . MET A 1 84 ? 6.183 1.425 0.830 1.00 88.31 84 MET A C 1
ATOM 668 O O . MET A 1 84 ? 7.000 0.503 0.857 1.00 88.31 84 MET A O 1
ATOM 672 N N . GLU A 1 85 ? 6.560 2.699 0.938 1.00 89.69 85 GLU A N 1
ATOM 673 C CA . GLU A 1 85 ? 7.923 3.127 1.292 1.00 89.69 85 GLU A CA 1
ATOM 674 C C . GLU A 1 85 ? 8.292 2.772 2.739 1.00 89.69 85 GLU A C 1
ATOM 676 O O . GLU A 1 85 ? 9.473 2.668 3.067 1.00 89.69 85 GLU A O 1
ATOM 681 N N . ASN A 1 86 ? 7.291 2.548 3.591 1.00 90.88 86 ASN A N 1
ATOM 682 C CA . ASN A 1 86 ? 7.465 2.215 4.997 1.00 90.88 86 ASN A CA 1
ATOM 683 C C . ASN A 1 86 ? 7.535 0.695 5.225 1.00 90.88 86 ASN A C 1
ATOM 685 O O . ASN A 1 86 ? 7.052 -0.101 4.416 1.00 90.88 86 ASN A O 1
ATOM 689 N N . ASP A 1 87 ? 8.109 0.275 6.356 1.00 91.62 87 ASP A N 1
ATOM 690 C CA . ASP A 1 87 ? 8.002 -1.113 6.810 1.00 91.62 87 ASP A CA 1
ATOM 691 C C . ASP A 1 87 ? 6.553 -1.482 7.180 1.00 91.62 87 ASP A C 1
ATOM 693 O O . ASP A 1 87 ? 5.686 -0.622 7.353 1.00 91.62 87 ASP A O 1
ATOM 697 N N . LEU A 1 88 ? 6.270 -2.783 7.307 1.00 91.06 88 LEU A N 1
ATOM 698 C CA . LEU A 1 88 ? 4.907 -3.251 7.569 1.00 91.06 88 LEU A CA 1
ATOM 699 C C . LEU A 1 88 ? 4.374 -2.850 8.956 1.00 91.06 88 LEU A C 1
ATOM 701 O O . LEU A 1 88 ? 3.163 -2.739 9.125 1.00 91.06 88 LEU A O 1
ATOM 705 N N . GLY A 1 89 ? 5.235 -2.594 9.943 1.00 91.31 89 GLY A N 1
ATOM 706 C CA . GLY A 1 89 ? 4.807 -2.086 11.246 1.00 91.31 89 GLY A CA 1
ATOM 707 C C . GLY A 1 89 ? 4.291 -0.652 11.142 1.00 91.31 89 GLY A C 1
ATOM 708 O O . GLY A 1 89 ? 3.191 -0.352 11.612 1.00 91.31 89 GLY A O 1
ATOM 709 N N . ALA A 1 90 ? 5.050 0.216 10.472 1.00 91.06 90 ALA A N 1
ATOM 710 C CA . ALA A 1 90 ? 4.645 1.585 10.166 1.00 91.06 90 ALA A CA 1
ATOM 711 C C . ALA A 1 90 ? 3.422 1.633 9.230 1.00 91.06 90 ALA A C 1
ATOM 713 O O . ALA A 1 90 ? 2.513 2.428 9.459 1.00 91.06 90 ALA A O 1
ATOM 714 N N . PHE A 1 91 ? 3.325 0.730 8.250 1.00 91.31 91 PHE A N 1
ATOM 715 C CA . PHE A 1 91 ? 2.131 0.552 7.414 1.00 91.31 91 PHE A CA 1
ATOM 716 C C . PHE A 1 91 ? 0.866 0.354 8.263 1.00 91.31 91 PHE A C 1
ATOM 718 O O . PHE A 1 91 ? -0.135 1.045 8.067 1.00 91.31 91 PHE A O 1
ATOM 725 N N . PHE A 1 92 ? 0.905 -0.554 9.244 1.00 91.31 92 PHE A N 1
ATOM 726 C CA . PHE A 1 92 ? -0.244 -0.808 10.117 1.00 91.31 92 PHE A CA 1
ATOM 727 C C . PHE A 1 92 ? -0.567 0.372 11.035 1.00 91.31 92 PHE A C 1
ATOM 729 O O . PHE A 1 92 ? -1.741 0.608 11.322 1.00 91.31 92 PHE A O 1
ATOM 736 N N . GLN A 1 93 ? 0.443 1.129 11.471 1.00 90.50 93 GLN A N 1
ATOM 737 C CA . GLN A 1 93 ? 0.236 2.360 12.239 1.00 90.50 93 GLN A CA 1
ATOM 738 C C . GLN A 1 93 ? -0.434 3.444 11.394 1.00 90.50 93 GLN A C 1
ATOM 740 O O . GLN A 1 93 ? -1.397 4.050 11.847 1.00 90.50 93 GLN A O 1
ATOM 745 N N . LEU A 1 94 ? 0.008 3.631 10.149 1.00 89.56 94 LEU A N 1
ATOM 746 C CA . LEU A 1 94 ? -0.612 4.571 9.217 1.00 89.56 94 LEU A CA 1
ATOM 747 C C . LEU A 1 94 ? -2.065 4.192 8.920 1.00 89.56 94 LEU A C 1
ATOM 749 O O . LEU A 1 94 ? -2.917 5.070 8.847 1.00 89.56 94 LEU A O 1
ATOM 753 N N . ILE A 1 95 ? -2.383 2.899 8.803 1.00 86.81 95 ILE A N 1
ATOM 754 C CA . ILE A 1 95 ? -3.780 2.455 8.697 1.00 86.81 95 ILE A CA 1
ATOM 755 C C . ILE A 1 95 ? -4.559 2.795 9.970 1.00 86.81 95 ILE A C 1
ATOM 757 O O . ILE A 1 95 ? -5.634 3.384 9.882 1.00 86.81 95 ILE A O 1
ATOM 761 N N . GLU A 1 96 ? -4.029 2.468 11.150 1.00 87.56 96 GLU A N 1
ATOM 762 C CA . GLU A 1 96 ? -4.686 2.799 12.420 1.00 87.56 96 GLU A CA 1
ATOM 763 C C . GLU A 1 96 ? -4.924 4.306 12.551 1.00 87.56 96 GLU A C 1
ATOM 765 O O . GLU A 1 96 ? -5.986 4.701 12.996 1.00 87.56 96 GLU A O 1
ATOM 770 N N . GLU A 1 97 ? -3.994 5.163 12.145 1.00 87.12 97 GLU A N 1
ATOM 771 C CA . GLU A 1 97 ? -4.120 6.609 12.358 1.00 87.12 97 GLU A CA 1
ATOM 772 C C . GLU A 1 97 ? -4.919 7.297 11.254 1.00 87.12 97 GLU A C 1
ATOM 774 O O . GLU A 1 97 ? -5.804 8.103 11.532 1.00 87.12 97 GLU A O 1
ATOM 779 N N . CYS A 1 98 ? -4.655 6.969 9.991 1.00 85.69 98 CYS A N 1
ATOM 780 C CA . CYS A 1 98 ? -5.294 7.646 8.870 1.00 85.69 98 CYS A CA 1
ATOM 781 C C . CYS A 1 98 ? -6.686 7.094 8.562 1.00 85.69 98 CYS A C 1
ATOM 783 O O . CYS A 1 98 ? -7.558 7.865 8.170 1.00 85.69 98 CYS A O 1
ATOM 785 N N . LEU A 1 99 ? -6.927 5.784 8.700 1.00 81.19 99 LEU A N 1
ATOM 786 C CA . LEU A 1 99 ? -8.232 5.198 8.365 1.00 81.19 99 LEU A CA 1
ATOM 787 C C . LEU A 1 99 ? -9.194 5.175 9.546 1.00 81.19 99 LEU A C 1
ATOM 789 O O . LEU A 1 99 ? -10.399 5.162 9.305 1.00 81.19 99 LEU A O 1
ATOM 793 N N . HIS A 1 100 ? -8.718 5.196 10.794 1.00 81.25 100 HIS A N 1
ATOM 794 C CA . HIS A 1 100 ? -9.617 5.126 11.945 1.00 81.25 100 HIS A CA 1
ATOM 795 C C . HIS A 1 100 ? -10.661 6.239 11.930 1.00 81.25 100 HIS A C 1
ATOM 797 O O . HIS A 1 100 ? -11.847 5.937 11.964 1.00 81.25 100 HIS A O 1
ATOM 803 N N . ASP A 1 101 ? -10.253 7.494 11.759 1.00 78.69 101 ASP A N 1
ATOM 804 C CA . ASP A 1 101 ? -11.187 8.627 11.817 1.00 78.69 101 ASP A CA 1
ATOM 805 C C . ASP A 1 101 ? -12.107 8.721 10.590 1.00 78.69 101 ASP A C 1
ATOM 807 O O . ASP A 1 101 ? -13.161 9.351 10.640 1.00 78.69 101 ASP A O 1
ATOM 811 N N . HIS A 1 102 ? -11.740 8.058 9.491 1.00 82.12 102 HIS A N 1
ATOM 812 C CA . HIS A 1 102 ? -12.560 7.988 8.280 1.00 82.12 102 HIS A CA 1
ATOM 813 C C . HIS A 1 102 ? -13.557 6.822 8.302 1.00 82.12 102 HIS A C 1
ATOM 815 O O . HIS A 1 102 ? -14.561 6.863 7.592 1.00 82.12 102 HIS A O 1
ATOM 821 N N . VAL A 1 103 ? -13.270 5.770 9.074 1.00 84.50 103 VAL A N 1
ATOM 822 C CA . VAL A 1 103 ? -14.029 4.509 9.082 1.00 84.50 103 VAL A CA 1
ATOM 823 C C . VAL A 1 103 ? -14.866 4.364 10.355 1.00 84.50 103 VAL A C 1
ATOM 825 O O . VAL A 1 103 ? -15.993 3.873 10.302 1.00 84.50 103 VAL A O 1
ATOM 828 N N . PHE A 1 104 ? -14.347 4.802 11.501 1.00 86.12 104 PHE A N 1
ATOM 829 C CA . PHE A 1 104 ? -15.025 4.734 12.789 1.00 86.12 104 PHE A CA 1
ATOM 830 C C . PHE A 1 104 ? -15.699 6.067 13.105 1.00 86.12 104 PHE A C 1
ATOM 832 O O . PHE A 1 104 ? -15.049 7.092 13.275 1.00 86.12 104 PHE A O 1
ATOM 839 N N . THR A 1 105 ? -17.019 6.043 13.274 1.00 85.25 105 THR A N 1
ATOM 840 C CA . THR A 1 105 ? -17.783 7.186 13.786 1.00 85.25 105 THR A CA 1
ATOM 841 C C . THR A 1 105 ? -18.070 6.952 15.264 1.00 85.25 105 THR A C 1
ATOM 843 O O . THR A 1 105 ? -18.598 5.907 15.639 1.00 85.25 105 THR A O 1
ATOM 846 N N . SER A 1 106 ? -17.674 7.890 16.130 1.00 84.75 106 SER A N 1
ATOM 847 C CA . SER A 1 106 ? -17.827 7.752 17.592 1.00 84.75 106 SER A CA 1
ATOM 848 C C . SER A 1 106 ? -17.220 6.449 18.153 1.00 84.75 106 SER A C 1
ATOM 850 O O . SER A 1 106 ? -17.759 5.842 19.081 1.00 84.75 106 SER A O 1
ATOM 852 N N . GLY A 1 107 ? -16.102 5.996 17.571 1.00 84.12 107 GLY A N 1
ATOM 853 C CA . GLY A 1 107 ? -15.405 4.770 17.976 1.00 84.12 107 GLY A CA 1
ATOM 854 C C . GLY A 1 107 ? -16.095 3.469 17.550 1.00 84.12 107 GLY A C 1
ATOM 855 O O . GLY 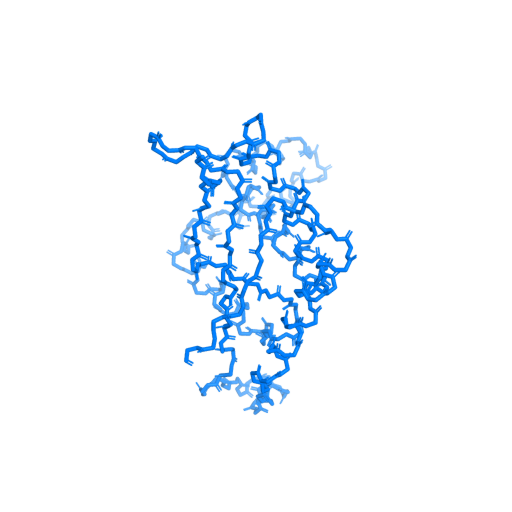A 1 107 ? -15.785 2.408 18.093 1.00 84.12 107 GLY A O 1
ATOM 856 N N . GLN A 1 108 ? -17.042 3.526 16.606 1.00 88.44 108 GLN A N 1
ATOM 857 C CA . GLN A 1 108 ? -17.714 2.349 16.057 1.00 88.44 108 GLN A CA 1
ATOM 858 C C . GLN A 1 108 ? -17.712 2.367 14.528 1.00 88.44 108 GLN A C 1
ATOM 860 O O . GLN A 1 108 ? -17.923 3.398 13.895 1.00 88.44 108 GLN A O 1
ATOM 865 N N . LEU A 1 109 ? -17.490 1.198 13.940 1.00 89.62 109 LEU A N 1
ATOM 866 C CA . LEU A 1 109 ? -17.657 0.931 12.521 1.00 89.62 109 LEU A CA 1
ATOM 867 C C . LEU A 1 109 ? -19.077 0.409 12.283 1.00 89.62 109 LEU A C 1
ATOM 869 O O . LEU A 1 109 ? -19.433 -0.652 12.801 1.00 89.62 109 LEU A O 1
ATOM 873 N N . ALA A 1 110 ? -19.867 1.139 11.500 1.00 89.81 110 ALA A N 1
ATOM 874 C CA . ALA A 1 110 ? -21.207 0.733 11.090 1.00 89.81 110 ALA A CA 1
ATOM 875 C C . ALA A 1 110 ? -21.158 0.032 9.723 1.00 89.81 110 ALA A C 1
ATOM 877 O O . ALA A 1 110 ? -20.725 0.619 8.733 1.00 89.81 110 ALA A O 1
ATOM 878 N N . ILE A 1 111 ? -21.611 -1.223 9.659 1.00 88.50 111 ILE A N 1
ATOM 879 C CA . ILE A 1 111 ? -21.790 -1.967 8.404 1.00 88.50 111 ILE A CA 1
ATOM 880 C C . ILE A 1 111 ? -23.198 -2.554 8.402 1.00 88.50 111 ILE A C 1
ATOM 882 O O . ILE A 1 111 ? -23.511 -3.456 9.184 1.00 88.50 111 ILE A O 1
ATOM 886 N N . GLY A 1 112 ? -24.049 -2.038 7.513 1.00 87.69 112 GLY A N 1
ATOM 887 C CA . GLY A 1 112 ? -25.479 -2.339 7.528 1.00 87.69 112 GLY A CA 1
ATOM 888 C C . GLY A 1 112 ? -26.103 -1.906 8.856 1.00 87.69 112 GLY A C 1
ATOM 889 O O . GLY A 1 112 ? -25.916 -0.777 9.295 1.00 87.69 112 GLY A O 1
ATOM 890 N N . GLU A 1 113 ? -26.806 -2.821 9.517 1.00 90.00 113 GLU A N 1
ATOM 891 C CA . GLU A 1 113 ? -27.456 -2.584 10.816 1.00 90.00 113 GLU A CA 1
ATOM 892 C C . GLU A 1 113 ? -26.546 -2.903 12.016 1.00 90.00 113 GLU A C 1
ATOM 894 O O . GLU A 1 113 ? -26.967 -2.851 13.174 1.00 90.00 113 GLU A O 1
ATOM 899 N N . PHE A 1 114 ? -25.290 -3.280 11.762 1.00 89.88 114 PHE A N 1
ATOM 900 C CA . PHE A 1 114 ? -24.376 -3.754 12.790 1.00 89.88 114 PHE A CA 1
ATOM 901 C C . PHE A 1 114 ? -23.287 -2.736 13.103 1.00 89.88 114 PHE A C 1
ATOM 903 O O . PHE A 1 114 ? -22.631 -2.208 12.207 1.00 89.88 114 PHE A O 1
ATOM 910 N N . ASN A 1 115 ? -23.044 -2.549 14.400 1.00 91.44 115 ASN A N 1
ATOM 911 C CA . ASN A 1 115 ? -21.957 -1.727 14.913 1.00 91.44 115 ASN A CA 1
ATOM 912 C C . ASN A 1 115 ? -20.843 -2.604 15.490 1.00 91.44 115 ASN A C 1
ATOM 914 O O . ASN A 1 115 ? -21.087 -3.494 16.314 1.00 91.44 115 ASN A O 1
ATOM 918 N N . TYR A 1 116 ? -19.611 -2.322 15.081 1.00 91.44 116 TYR A N 1
ATOM 919 C CA . TYR A 1 116 ? -18.408 -3.044 15.471 1.00 91.44 116 TYR A CA 1
ATOM 920 C C . TYR A 1 116 ? -17.433 -2.092 16.153 1.00 91.44 116 TYR A C 1
ATOM 922 O O . TYR A 1 116 ? -17.204 -0.982 15.688 1.00 91.44 116 TYR A O 1
ATOM 930 N N . ARG A 1 117 ? -16.820 -2.528 17.255 1.00 88.50 117 ARG A N 1
ATOM 931 C CA . ARG A 1 117 ? -15.786 -1.730 17.944 1.00 88.50 117 ARG A CA 1
ATOM 932 C C . ARG A 1 117 ? -14.380 -2.023 17.455 1.00 88.50 117 ARG A C 1
ATOM 934 O O . ARG A 1 117 ? -13.459 -1.281 17.766 1.00 88.50 117 ARG A O 1
ATOM 941 N N . LYS A 1 118 ? -14.200 -3.156 16.774 1.00 88.81 118 LYS A N 1
ATOM 942 C CA . LYS A 1 118 ? -12.894 -3.624 16.319 1.00 88.81 118 LYS A CA 1
ATOM 943 C C . LYS A 1 118 ? -13.008 -4.272 14.958 1.00 88.81 118 LYS A C 1
ATOM 945 O O . LYS A 1 118 ? -13.993 -4.963 14.684 1.00 88.81 118 LYS A O 1
ATOM 950 N N . VAL A 1 119 ? -11.959 -4.104 14.172 1.00 89.69 119 VAL A N 1
ATOM 951 C CA . VAL A 1 119 ? -11.768 -4.787 12.897 1.00 89.69 119 VAL A CA 1
ATOM 952 C C . VAL A 1 119 ? -10.600 -5.747 13.039 1.00 89.69 119 VAL A C 1
ATOM 954 O O . VAL A 1 119 ? -9.561 -5.393 13.585 1.00 89.69 119 VAL A O 1
ATOM 957 N N . VAL A 1 120 ? -10.777 -6.975 12.574 1.00 89.56 120 VAL A N 1
ATOM 958 C CA . VAL A 1 120 ? -9.729 -7.983 12.466 1.00 89.56 120 VAL A CA 1
ATOM 959 C C . VAL A 1 120 ? -9.420 -8.156 10.987 1.00 89.56 120 VAL A C 1
ATOM 961 O O . VAL A 1 120 ? -10.253 -8.655 10.235 1.00 89.56 120 VAL A O 1
ATOM 964 N N . LEU A 1 121 ? -8.232 -7.723 10.585 1.00 88.56 121 LEU A N 1
ATOM 965 C CA . LEU A 1 121 ? -7.703 -7.859 9.241 1.00 88.56 121 LEU A CA 1
ATOM 966 C C . LEU A 1 121 ? -6.790 -9.075 9.162 1.00 88.56 121 LEU A C 1
ATOM 968 O O . LEU A 1 121 ? -5.956 -9.312 10.039 1.00 88.56 121 LEU A O 1
ATOM 972 N N . THR A 1 122 ? -6.927 -9.813 8.070 1.00 88.62 122 THR A N 1
ATOM 973 C CA . THR A 1 122 ? -5.981 -10.855 7.682 1.00 88.62 122 THR A CA 1
ATOM 974 C C . THR A 1 122 ? -5.155 -10.340 6.511 1.00 88.62 122 THR A C 1
ATOM 976 O O . THR A 1 122 ? -5.699 -10.202 5.411 1.00 88.62 122 THR A O 1
ATOM 979 N N . PRO A 1 123 ? -3.871 -10.005 6.717 1.00 86.75 123 PRO A N 1
ATOM 980 C CA . PRO A 1 123 ? -3.027 -9.559 5.629 1.00 86.75 123 PRO A CA 1
ATOM 981 C C . PRO A 1 123 ? -2.766 -10.695 4.637 1.00 86.75 123 PRO A C 1
ATOM 983 O O . PRO A 1 123 ? -2.263 -11.756 5.004 1.00 86.75 123 PRO A O 1
ATOM 986 N N . LEU A 1 124 ? -3.113 -10.462 3.377 1.00 82.12 124 LEU A N 1
ATOM 987 C CA . LEU A 1 124 ? -2.850 -11.349 2.259 1.00 82.12 124 LEU A CA 1
ATOM 988 C C . LEU A 1 124 ? -1.427 -11.133 1.758 1.00 82.12 124 LEU A C 1
ATOM 990 O O . LEU A 1 124 ? -1.015 -10.013 1.451 1.00 82.12 124 LEU A O 1
ATOM 994 N N . MET A 1 125 ? -0.696 -12.236 1.632 1.00 79.12 125 MET A N 1
ATOM 995 C CA . MET A 1 125 ? 0.599 -12.253 0.968 1.00 79.12 125 MET A CA 1
ATOM 996 C C . MET A 1 125 ? 0.387 -12.419 -0.531 1.00 79.12 125 MET A C 1
ATOM 998 O O . MET A 1 125 ? -0.402 -13.250 -0.982 1.00 79.12 125 MET A O 1
ATOM 1002 N N . MET A 1 126 ? 1.102 -11.615 -1.307 1.00 72.62 126 MET A N 1
ATOM 1003 C CA . MET A 1 126 ? 1.085 -11.693 -2.760 1.00 72.62 126 MET A CA 1
ATOM 1004 C C . MET A 1 126 ? 2.395 -12.294 -3.237 1.00 72.62 126 MET A C 1
ATOM 1006 O O . MET A 1 126 ? 3.449 -11.677 -3.098 1.00 72.62 126 MET A O 1
ATOM 1010 N N . ASP A 1 127 ? 2.309 -13.465 -3.862 1.00 69.75 127 ASP A N 1
ATOM 1011 C CA . ASP A 1 127 ? 3.453 -14.052 -4.543 1.00 69.75 127 ASP A CA 1
ATOM 1012 C C . ASP A 1 127 ? 3.760 -13.250 -5.818 1.00 69.75 127 ASP A C 1
ATOM 1014 O O . ASP A 1 127 ? 3.146 -13.420 -6.875 1.00 69.75 127 ASP A O 1
ATOM 1018 N N . PHE A 1 128 ? 4.712 -12.324 -5.698 1.00 64.19 128 PHE A N 1
ATOM 1019 C CA . PHE A 1 128 ? 5.336 -11.655 -6.837 1.00 64.19 128 PHE A CA 1
ATOM 1020 C C . PHE A 1 128 ? 6.472 -12.494 -7.443 1.00 64.19 128 PHE A C 1
ATOM 1022 O O . PHE A 1 128 ? 7.205 -11.999 -8.300 1.00 64.19 128 PHE A O 1
ATOM 1029 N N . GLY A 1 129 ? 6.645 -13.748 -7.020 1.00 59.94 129 GLY A N 1
ATOM 1030 C CA . GLY A 1 129 ? 7.506 -14.742 -7.638 1.00 59.94 129 GLY A CA 1
ATOM 1031 C C . GLY A 1 129 ? 7.067 -14.996 -9.074 1.00 59.94 129 GLY A C 1
ATOM 1032 O O . GLY A 1 129 ? 6.187 -15.799 -9.378 1.00 59.94 129 GLY A O 1
ATOM 1033 N N . PHE A 1 130 ? 7.677 -14.270 -10.005 1.00 63.41 130 PHE A N 1
ATOM 1034 C CA . PHE A 1 130 ? 7.356 -14.385 -11.418 1.00 63.41 130 PHE A CA 1
ATOM 1035 C C . PHE A 1 130 ? 7.780 -15.747 -11.969 1.00 63.41 130 PHE A C 1
ATOM 1037 O O . PHE A 1 130 ? 8.961 -15.989 -12.230 1.00 63.41 130 PHE A O 1
ATOM 1044 N N . LYS A 1 131 ? 6.798 -16.601 -12.270 1.00 55.69 131 LYS A N 1
ATOM 1045 C CA . LYS A 1 131 ? 6.949 -17.649 -13.282 1.00 55.69 131 LYS A CA 1
ATOM 1046 C C . LYS A 1 131 ? 6.961 -16.953 -14.657 1.00 55.69 131 LYS A C 1
ATOM 1048 O O . LYS A 1 131 ? 5.941 -16.436 -15.098 1.00 55.69 131 LYS A O 1
ATOM 1053 N N . ASN A 1 132 ? 8.121 -16.912 -15.319 1.00 57.44 132 ASN A N 1
ATOM 1054 C CA . ASN A 1 132 ? 8.309 -16.568 -16.745 1.00 57.44 132 ASN A CA 1
ATOM 1055 C C . ASN A 1 132 ? 8.345 -15.088 -17.185 1.00 57.44 132 ASN A C 1
ATOM 1057 O O . ASN A 1 132 ? 8.345 -14.830 -18.390 1.00 57.44 132 ASN A O 1
ATOM 1061 N N . MET A 1 133 ? 8.457 -14.097 -16.294 1.00 65.25 133 MET A N 1
ATOM 1062 C CA . MET A 1 133 ? 8.737 -12.729 -16.757 1.00 65.25 133 MET A CA 1
ATOM 1063 C C . MET A 1 133 ? 10.229 -12.501 -16.977 1.00 65.25 133 MET A C 1
ATOM 1065 O O . MET A 1 133 ? 10.969 -12.179 -16.054 1.00 65.25 133 MET A O 1
ATOM 1069 N N . THR A 1 134 ? 10.652 -12.605 -18.230 1.00 69.88 134 THR A N 1
ATOM 1070 C CA . THR A 1 134 ? 11.962 -12.131 -18.681 1.00 69.88 134 THR A CA 1
ATOM 1071 C C . THR A 1 134 ? 11.779 -10.912 -19.583 1.00 69.88 134 THR A C 1
ATOM 1073 O O . THR A 1 134 ? 10.734 -10.721 -20.213 1.00 69.88 134 THR A O 1
ATOM 1076 N N . ASN A 1 135 ? 12.773 -10.029 -19.617 1.00 73.56 135 ASN A N 1
ATOM 1077 C CA . ASN A 1 135 ? 12.876 -9.004 -20.650 1.00 73.56 135 ASN A CA 1
ATOM 1078 C C . ASN A 1 135 ? 14.261 -9.105 -21.293 1.00 73.56 135 ASN A C 1
ATOM 1080 O O . ASN A 1 135 ? 15.231 -8.633 -20.698 1.00 73.56 135 ASN A O 1
ATOM 1084 N N . PRO A 1 136 ? 14.376 -9.702 -22.493 1.00 76.44 136 PRO A N 1
ATOM 1085 C CA . PRO A 1 136 ? 15.660 -9.859 -23.174 1.00 76.44 136 PRO A CA 1
ATOM 1086 C C . PRO A 1 136 ? 16.395 -8.532 -23.418 1.00 76.44 136 PRO A C 1
ATOM 1088 O O . PRO A 1 136 ? 17.629 -8.531 -23.472 1.00 76.44 136 PRO A O 1
ATOM 1091 N N . GLY A 1 137 ? 15.640 -7.427 -23.523 1.00 79.50 137 GLY A N 1
ATOM 1092 C CA . GLY A 1 137 ? 16.145 -6.069 -23.735 1.00 79.50 137 GLY A CA 1
ATOM 1093 C C . GLY A 1 137 ? 16.649 -5.355 -22.476 1.00 79.50 137 GLY A C 1
ATOM 1094 O O . GLY A 1 137 ? 17.168 -4.252 -22.581 1.00 79.50 137 GLY A O 1
ATOM 1095 N N . LEU A 1 138 ? 16.526 -5.959 -21.289 1.00 79.44 138 LEU A N 1
ATOM 1096 C CA . LEU A 1 138 ? 17.029 -5.399 -20.032 1.00 79.44 138 LEU A CA 1
ATOM 1097 C C . LEU A 1 138 ? 18.097 -6.328 -19.448 1.00 79.44 138 LEU A C 1
ATOM 1099 O O . LEU A 1 138 ? 17.799 -7.463 -19.080 1.00 79.44 138 LEU A O 1
ATOM 1103 N N . HIS A 1 139 ? 19.332 -5.833 -19.323 1.00 81.44 139 HIS A N 1
ATOM 1104 C CA . HIS A 1 139 ? 20.497 -6.631 -18.919 1.00 81.44 139 HIS A CA 1
ATOM 1105 C C . HIS A 1 139 ? 20.261 -7.424 -17.617 1.00 81.44 139 HIS A C 1
ATOM 1107 O O . HIS A 1 139 ? 20.365 -8.649 -17.614 1.00 81.44 139 HIS A O 1
ATOM 1113 N N . TYR A 1 140 ? 19.822 -6.749 -16.550 1.00 78.88 140 TYR A N 1
ATOM 1114 C CA . TYR A 1 140 ? 19.566 -7.365 -15.239 1.00 78.88 140 TYR A CA 1
ATOM 1115 C C . TYR A 1 140 ? 18.174 -8.006 -15.092 1.00 78.88 140 TYR A C 1
ATOM 1117 O O . TYR A 1 140 ? 17.898 -8.666 -14.096 1.00 78.88 140 TYR A O 1
ATOM 1125 N N . PHE A 1 141 ? 17.288 -7.850 -16.081 1.00 75.25 141 PHE A N 1
ATOM 1126 C CA . PHE A 1 141 ? 15.933 -8.428 -16.074 1.00 75.25 141 PHE A CA 1
ATOM 1127 C C . PHE A 1 141 ? 15.774 -9.572 -17.088 1.00 75.25 141 PHE A C 1
ATOM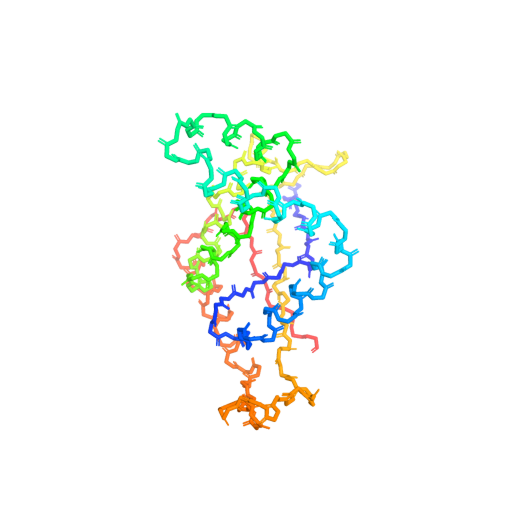 1129 O O . PHE A 1 141 ? 14.677 -10.086 -17.318 1.00 75.25 141 PHE A O 1
ATOM 1136 N N . ARG A 1 142 ? 16.877 -9.993 -17.713 1.00 72.62 142 ARG A N 1
ATOM 1137 C CA . ARG A 1 142 ? 16.909 -11.154 -18.605 1.00 72.62 142 ARG A CA 1
ATOM 1138 C C . ARG A 1 142 ? 16.665 -12.456 -17.840 1.00 72.62 142 ARG A C 1
ATOM 1140 O O . ARG A 1 142 ? 16.030 -13.360 -18.370 1.00 72.62 142 ARG A O 1
ATOM 1147 N N . ARG A 1 143 ? 17.161 -12.538 -16.603 1.00 74.44 143 ARG A N 1
ATOM 1148 C CA . ARG A 1 143 ? 16.958 -13.641 -15.652 1.00 74.44 143 ARG A CA 1
ATOM 1149 C C . ARG A 1 143 ? 16.812 -13.044 -14.247 1.00 74.44 143 ARG A C 1
ATOM 1151 O O . ARG A 1 143 ? 17.802 -12.984 -13.523 1.00 74.44 143 ARG A O 1
ATOM 1158 N N . PRO A 1 144 ? 15.635 -12.502 -13.894 1.00 72.25 144 PRO A N 1
ATOM 1159 C CA . PRO A 1 144 ? 15.463 -11.862 -12.598 1.00 72.25 144 PRO A CA 1
ATOM 1160 C C . PRO A 1 144 ? 15.577 -12.899 -11.477 1.00 72.25 144 PRO A C 1
ATOM 1162 O O . PRO A 1 144 ? 15.044 -14.004 -11.589 1.00 72.25 144 PRO A O 1
ATOM 1165 N N . ILE A 1 145 ? 16.253 -12.526 -10.392 1.00 75.38 145 ILE A N 1
ATOM 1166 C CA . ILE A 1 145 ? 16.279 -13.324 -9.165 1.00 75.38 145 ILE A CA 1
ATOM 1167 C C . ILE A 1 145 ? 14.866 -13.313 -8.572 1.00 75.38 145 ILE A C 1
ATOM 1169 O O . ILE A 1 145 ? 14.240 -12.255 -8.462 1.00 75.38 145 ILE A O 1
ATOM 1173 N N . GLN A 1 146 ? 14.347 -14.492 -8.230 1.00 74.56 146 GLN A N 1
ATOM 1174 C CA . GLN A 1 146 ? 13.063 -14.611 -7.546 1.00 74.56 146 GLN A CA 1
ATOM 1175 C C . GLN A 1 146 ? 13.255 -14.285 -6.068 1.00 74.56 146 GLN A C 1
ATOM 1177 O O . GLN A 1 146 ? 14.128 -14.854 -5.415 1.00 74.56 146 GLN A O 1
ATOM 1182 N N . LYS A 1 147 ? 12.439 -13.365 -5.555 1.00 75.38 147 LYS A N 1
ATOM 1183 C CA . LYS A 1 147 ? 12.394 -13.074 -4.124 1.00 75.38 147 LYS A CA 1
ATOM 1184 C C . LYS A 1 147 ? 11.573 -14.165 -3.441 1.00 75.38 147 LYS A C 1
ATOM 1186 O O . LYS A 1 147 ? 10.462 -14.440 -3.905 1.00 75.38 147 LYS A O 1
ATOM 1191 N N . PRO A 1 148 ? 12.101 -14.827 -2.406 1.00 78.44 148 PRO A N 1
ATOM 1192 C CA . PRO A 1 148 ? 11.375 -15.891 -1.743 1.00 78.44 148 PRO A CA 1
ATOM 1193 C C . PRO A 1 148 ? 10.242 -15.301 -0.893 1.00 78.44 148 PRO A C 1
ATOM 1195 O O . PRO A 1 148 ? 10.444 -14.359 -0.133 1.00 78.44 148 PRO A O 1
ATOM 1198 N N . VAL A 1 149 ? 9.050 -15.903 -0.962 1.00 81.69 149 VAL A N 1
ATOM 1199 C CA . VAL A 1 149 ? 7.876 -15.467 -0.176 1.00 81.69 149 VAL A CA 1
ATOM 1200 C C . VAL A 1 149 ? 8.126 -15.491 1.339 1.00 81.69 149 VAL A C 1
ATOM 1202 O O . VAL A 1 149 ? 7.483 -14.763 2.088 1.00 81.69 149 VAL A O 1
ATOM 1205 N N . VAL A 1 150 ? 9.100 -16.286 1.802 1.00 85.69 150 VAL A N 1
ATOM 1206 C CA . VAL A 1 150 ? 9.479 -16.372 3.220 1.00 85.69 150 VAL A CA 1
ATOM 1207 C C . VAL A 1 150 ? 9.907 -15.022 3.799 1.00 85.69 150 VAL A C 1
ATOM 1209 O O . VAL A 1 150 ? 9.591 -14.736 4.948 1.00 85.69 150 VAL A O 1
ATOM 1212 N N . GLU A 1 151 ? 10.563 -14.166 3.011 1.00 84.56 151 GLU A N 1
ATOM 1213 C CA . GLU A 1 151 ? 10.965 -12.831 3.468 1.00 84.56 151 GLU A CA 1
ATOM 1214 C C . GLU A 1 151 ? 9.731 -11.960 3.729 1.00 84.56 151 GLU A C 1
ATOM 1216 O O . GLU A 1 151 ? 9.670 -11.260 4.736 1.00 84.56 151 GLU A O 1
ATOM 1221 N N . GLN A 1 152 ? 8.698 -12.079 2.891 1.00 85.81 152 GLN A N 1
ATOM 1222 C CA . GLN A 1 152 ? 7.423 -11.392 3.096 1.00 85.81 152 GLN A CA 1
ATOM 1223 C C . GLN A 1 152 ? 6.687 -11.903 4.337 1.00 85.81 152 GLN A C 1
ATOM 1225 O O . GLN A 1 152 ? 6.107 -11.105 5.072 1.00 85.81 152 GLN A O 1
ATOM 1230 N N . VAL A 1 153 ? 6.731 -13.214 4.603 1.00 87.62 153 VAL A N 1
ATOM 1231 C CA . VAL A 1 153 ? 6.160 -13.807 5.825 1.00 87.62 153 VAL A CA 1
ATOM 1232 C C . VAL A 1 153 ? 6.846 -13.232 7.067 1.00 87.62 153 VAL A C 1
ATOM 1234 O O . VAL A 1 153 ? 6.169 -12.848 8.022 1.00 87.62 153 VAL A O 1
ATOM 1237 N N . ILE A 1 154 ? 8.182 -13.162 7.055 1.00 89.75 154 ILE A N 1
ATOM 1238 C CA . ILE A 1 154 ? 8.982 -12.637 8.169 1.00 89.75 154 ILE A CA 1
ATOM 1239 C C . ILE A 1 154 ? 8.671 -11.157 8.399 1.00 89.75 154 ILE A C 1
ATOM 1241 O O . ILE A 1 154 ? 8.386 -10.766 9.533 1.00 89.75 154 ILE A O 1
ATOM 1245 N N . ASP A 1 155 ? 8.666 -10.348 7.339 1.00 89.62 155 ASP A N 1
ATOM 1246 C CA . ASP A 1 155 ? 8.338 -8.923 7.422 1.00 89.62 155 ASP A CA 1
ATOM 1247 C C . ASP A 1 155 ? 6.926 -8.707 7.961 1.00 89.62 155 ASP A C 1
ATOM 1249 O O . ASP A 1 155 ? 6.709 -7.842 8.810 1.00 89.62 155 ASP A O 1
ATOM 1253 N N . LEU A 1 156 ? 5.960 -9.511 7.510 1.00 90.75 156 LEU A N 1
ATOM 1254 C CA . LEU A 1 156 ? 4.580 -9.410 7.963 1.00 90.75 156 LEU A CA 1
ATOM 1255 C C . LEU A 1 156 ? 4.454 -9.755 9.447 1.00 90.75 156 LEU A C 1
ATOM 1257 O O . LEU A 1 156 ? 3.813 -9.024 10.204 1.00 90.75 156 LEU A O 1
ATOM 1261 N N . PHE A 1 157 ? 5.086 -10.847 9.873 1.00 91.56 157 PHE A N 1
ATOM 1262 C CA . PHE A 1 157 ? 5.096 -11.258 11.271 1.00 91.56 157 PHE A CA 1
ATOM 1263 C C . PHE A 1 157 ? 5.729 -10.185 12.167 1.00 91.56 157 PHE A C 1
ATOM 1265 O O . PHE A 1 157 ? 5.154 -9.819 13.197 1.00 91.56 157 PHE A O 1
ATOM 1272 N N . ASN A 1 158 ? 6.879 -9.644 11.759 1.00 92.50 158 ASN A N 1
ATOM 1273 C CA . ASN A 1 158 ? 7.562 -8.577 12.485 1.00 92.50 158 ASN A CA 1
ATOM 1274 C C . ASN A 1 158 ? 6.727 -7.293 12.520 1.00 92.50 158 ASN A C 1
ATOM 1276 O O . ASN A 1 158 ? 6.567 -6.715 13.592 1.00 92.50 158 ASN A O 1
ATOM 1280 N N . GLY A 1 159 ? 6.110 -6.904 11.403 1.00 92.12 159 GLY A N 1
ATOM 1281 C CA . GLY A 1 159 ? 5.240 -5.731 11.334 1.00 92.12 159 GLY A CA 1
ATOM 1282 C C . GLY A 1 159 ? 4.036 -5.837 12.271 1.00 92.12 159 GLY A C 1
ATOM 1283 O O . GLY A 1 159 ? 3.746 -4.904 13.019 1.00 92.12 159 GLY A O 1
ATOM 1284 N N . ILE A 1 160 ? 3.374 -6.998 12.312 1.00 91.75 160 ILE A N 1
ATOM 1285 C CA . ILE A 1 160 ? 2.258 -7.250 13.238 1.00 91.75 160 ILE A CA 1
ATOM 1286 C C . ILE A 1 160 ? 2.738 -7.194 14.693 1.00 91.75 160 ILE A C 1
ATOM 1288 O O . ILE A 1 160 ? 2.093 -6.576 15.545 1.00 91.75 160 ILE A O 1
ATOM 1292 N N . LYS A 1 161 ? 3.877 -7.826 14.991 1.00 91.75 161 LYS A N 1
ATOM 1293 C CA . LYS A 1 161 ? 4.473 -7.821 16.331 1.00 91.75 161 LYS A CA 1
ATOM 1294 C C . LYS A 1 161 ? 4.809 -6.400 16.790 1.00 91.75 161 LYS A C 1
ATOM 1296 O O . LYS A 1 161 ? 4.463 -6.031 17.912 1.00 91.75 161 LYS A O 1
ATOM 1301 N N . ASP A 1 162 ? 5.455 -5.610 15.941 1.00 91.56 162 ASP A N 1
ATOM 1302 C CA . ASP A 1 162 ? 5.845 -4.237 16.257 1.00 91.56 162 ASP A CA 1
ATOM 1303 C C . ASP A 1 162 ? 4.629 -3.319 16.397 1.00 91.56 162 ASP A C 1
ATOM 1305 O O . ASP A 1 162 ? 4.577 -2.513 17.329 1.00 91.56 162 ASP A O 1
ATOM 1309 N N . PHE A 1 163 ? 3.596 -3.509 15.573 1.00 90.94 163 PHE A N 1
ATOM 1310 C CA . PHE A 1 163 ? 2.322 -2.813 15.727 1.00 90.94 163 PHE A CA 1
ATOM 1311 C C . PHE A 1 163 ? 1.708 -3.046 17.117 1.00 90.94 163 PHE A C 1
ATOM 1313 O O . PHE A 1 163 ? 1.396 -2.090 17.831 1.00 90.94 163 PHE A O 1
ATOM 1320 N N . PHE A 1 164 ? 1.599 -4.305 17.554 1.00 88.75 164 PHE A N 1
ATOM 1321 C CA . PHE A 1 164 ? 1.045 -4.628 18.875 1.00 88.75 164 PHE A CA 1
ATOM 1322 C C . PHE A 1 164 ? 1.942 -4.195 20.039 1.00 88.75 164 PHE A C 1
ATOM 1324 O O . PHE A 1 164 ? 1.432 -3.915 21.128 1.00 88.75 164 PHE A O 1
ATOM 1331 N N . ARG A 1 165 ? 3.261 -4.103 19.828 1.00 87.56 165 ARG A N 1
ATOM 1332 C CA . ARG A 1 165 ? 4.192 -3.534 20.812 1.00 87.56 165 ARG A CA 1
ATOM 1333 C C . ARG A 1 165 ? 3.899 -2.053 21.052 1.00 87.56 165 ARG A C 1
ATOM 1335 O O . ARG A 1 165 ? 3.910 -1.615 22.199 1.00 87.56 165 ARG A O 1
ATOM 1342 N N . CYS A 1 166 ? 3.608 -1.306 19.990 1.00 84.06 166 CYS A N 1
ATOM 1343 C CA . CYS A 1 166 ? 3.319 0.124 20.064 1.00 84.06 166 CYS A CA 1
ATOM 1344 C C . CYS A 1 166 ? 1.870 0.428 20.487 1.00 84.06 166 CYS A C 1
ATOM 1346 O O . CYS A 1 166 ? 1.624 1.450 21.125 1.00 84.06 166 CYS A O 1
ATOM 1348 N N . ARG A 1 167 ? 0.897 -0.442 20.173 1.00 79.31 167 ARG A N 1
ATOM 1349 C CA . ARG A 1 167 ? -0.540 -0.187 20.398 1.00 79.31 167 ARG A CA 1
ATOM 1350 C C . ARG A 1 167 ? -1.254 -1.379 21.052 1.00 79.31 167 ARG A C 1
ATOM 1352 O O . ARG A 1 167 ? -1.754 -2.279 20.383 1.00 79.31 167 ARG A O 1
ATOM 1359 N N . ARG A 1 168 ? -1.404 -1.348 22.385 1.00 67.44 168 ARG A N 1
ATOM 1360 C CA . ARG A 1 168 ? -2.166 -2.373 23.141 1.00 67.44 168 ARG A CA 1
ATOM 1361 C C . ARG A 1 168 ? -3.689 -2.295 22.958 1.00 67.44 168 ARG A C 1
ATOM 1363 O O . ARG A 1 168 ? -4.349 -3.330 23.021 1.00 67.44 168 ARG A O 1
ATOM 1370 N N . ASN A 1 169 ? -4.235 -1.101 22.714 1.00 77.44 169 ASN A N 1
ATOM 1371 C CA . ASN A 1 169 ? -5.678 -0.842 22.585 1.00 77.44 169 ASN A CA 1
ATOM 1372 C C . ASN A 1 169 ? -6.067 -0.379 21.170 1.00 77.44 169 ASN A C 1
ATOM 1374 O O . ASN A 1 169 ? -6.852 0.550 21.019 1.00 77.44 169 ASN A O 1
ATOM 1378 N N . ALA A 1 170 ? -5.493 -1.007 20.143 1.00 82.44 170 ALA A N 1
ATOM 1379 C CA . ALA A 1 170 ? -5.816 -0.719 18.748 1.00 82.44 170 ALA A CA 1
ATOM 1380 C C . ALA A 1 170 ? -7.264 -1.109 18.387 1.00 82.44 170 ALA A C 1
ATOM 1382 O O . ALA A 1 170 ? -7.767 -2.160 18.821 1.00 82.44 170 ALA A O 1
ATOM 1383 N N . SER A 1 171 ? -7.912 -0.275 17.571 1.00 82.94 171 SER A N 1
ATOM 1384 C CA . SER A 1 171 ? -9.207 -0.580 16.946 1.00 82.94 171 SER A CA 1
ATOM 1385 C C . SER A 1 171 ? -9.042 -1.620 15.836 1.00 82.94 171 SER A C 1
ATOM 1387 O O . SER A 1 171 ? -9.929 -2.455 15.619 1.00 82.94 171 SER A O 1
ATOM 1389 N N . TRP A 1 172 ? -7.878 -1.623 15.185 1.00 82.69 172 TRP A N 1
ATOM 1390 C CA . TRP A 1 172 ? -7.493 -2.613 14.193 1.00 82.69 172 TRP A CA 1
ATOM 1391 C C . TRP A 1 172 ? -6.685 -3.746 14.840 1.00 82.69 172 TRP A C 1
ATOM 1393 O O . TRP A 1 172 ? -5.828 -3.551 15.702 1.00 82.69 172 TRP A O 1
ATOM 1403 N N . LYS A 1 173 ? -6.971 -4.980 14.435 1.00 86.69 173 LYS A N 1
ATOM 1404 C CA . LYS A 1 173 ? -6.237 -6.181 14.830 1.00 86.69 173 LYS A CA 1
ATOM 1405 C C . LYS A 1 173 ? -5.773 -6.903 13.587 1.00 86.69 173 LYS A C 1
ATOM 1407 O O . LYS A 1 173 ? -6.539 -7.035 12.645 1.00 86.69 173 LYS A O 1
ATOM 1412 N N . TYR A 1 174 ? -4.567 -7.443 13.637 1.00 84.31 174 TYR A N 1
ATOM 1413 C CA . TYR A 1 174 ? -3.990 -8.188 12.529 1.00 84.31 174 TYR A CA 1
ATOM 1414 C C . TYR A 1 174 ? -3.752 -9.635 12.942 1.00 84.31 174 TYR A C 1
ATOM 1416 O O . TYR A 1 174 ? -3.305 -9.904 14.060 1.00 84.31 174 TYR A O 1
ATOM 1424 N N . THR A 1 175 ? -4.079 -10.568 12.056 1.00 81.62 175 THR A N 1
ATOM 1425 C CA . THR A 1 175 ? -3.855 -12.001 12.258 1.00 81.62 175 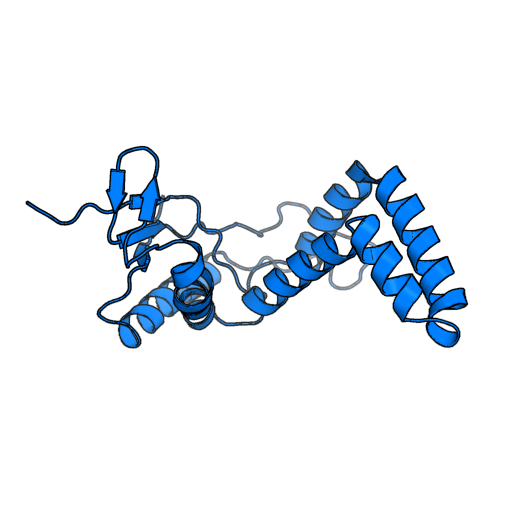THR A CA 1
ATOM 1426 C C . THR A 1 175 ? -3.218 -12.610 11.017 1.00 81.62 175 THR A C 1
ATOM 1428 O O . THR A 1 175 ? -3.542 -12.212 9.902 1.00 81.62 175 THR A O 1
ATOM 1431 N N . LEU A 1 176 ? -2.296 -13.556 11.205 1.00 71.69 176 LEU A N 1
ATOM 1432 C CA . LEU A 1 176 ? -1.813 -14.376 10.099 1.00 71.69 176 LEU A CA 1
ATOM 1433 C C . LEU A 1 176 ? -2.787 -15.525 9.867 1.00 71.69 176 LEU A C 1
ATOM 1435 O O . LEU A 1 176 ? -3.084 -16.286 10.787 1.00 71.69 176 LEU A O 1
ATOM 1439 N N . PHE A 1 177 ? -3.191 -15.693 8.614 1.00 60.91 177 PHE A N 1
ATOM 1440 C CA . PHE A 1 177 ? -3.786 -16.926 8.125 1.00 60.91 177 PHE A CA 1
ATOM 1441 C C . PHE A 1 177 ? -2.784 -17.531 7.142 1.00 60.91 177 PHE A C 1
ATOM 1443 O O . PHE A 1 177 ? -2.598 -17.024 6.038 1.00 60.91 177 PHE A O 1
ATOM 1450 N N . LEU A 1 178 ? -2.063 -18.558 7.588 1.00 50.12 178 LEU A N 1
ATOM 1451 C CA . LEU A 1 178 ? -1.263 -19.395 6.701 1.00 50.12 178 LEU A CA 1
ATOM 1452 C C . LEU A 1 178 ? -2.234 -20.428 6.122 1.00 50.12 178 LEU A C 1
ATOM 1454 O O . LEU A 1 178 ? -2.656 -21.328 6.846 1.00 50.12 178 LEU A O 1
ATOM 1458 N N . ALA A 1 179 ? -2.672 -20.209 4.882 1.00 42.78 179 ALA A N 1
ATOM 1459 C CA . ALA A 1 179 ? -3.470 -21.173 4.125 1.00 42.78 179 ALA A CA 1
ATOM 1460 C C . ALA A 1 179 ? -2.570 -22.245 3.498 1.00 42.78 179 ALA A C 1
ATOM 1462 O O . ALA A 1 179 ? -1.449 -21.882 3.070 1.00 42.78 179 ALA A O 1
#

Secondary structure (DSSP, 8-state):
-PPPEEEEEEEE---TTSS-HHHHHHHHHHHHHHTHHHHHHHHHHHHHIIIIITTT-HHHHHHHHHHTSHHHHHHHHHHHHHHHTS-HHHHHHHHHHHHHHHH-BTTBEEETTEEESEEEEEEEP-----SS---TTSGGGSSPPPPPHHHHHHHHHHHHHHHHHH-TT-SEEE-----